Protein AF-A0A958J9B8-F1 (afdb_monomer_lite)

Radius of gyration: 28.65 Å; chains: 1; bounding box: 37×50×97 Å

Secondary structure (DSSP, 8-state):
--TTSHHHHHHT-TTS-EEE--SSSHHHHHHHHHHHHTT--EEE-TTHHHHHIIIIISPPPPPTT--HHHHHHHHHHHHHHHHHTTS---------------PPP-PPP-PPPPPPP--

Sequence (119 aa):
TRLFEPESLDQLSDLYTIVLYSNGGTHAAQAWVLLQQMGIKSYVMLGGLNYWVDAILNPQPPGDLAADSEILQYQFRKGASGFFNGGGVSVEQENQPAQSDAPRPKLPPRRKKKGEEGC

pLDDT: mean 78.21, std 19.28, range [37.06, 96.25]

Structure (mmCIF, N/CA/C/O backbone):
data_AF-A0A958J9B8-F1
#
_entry.id   AF-A0A958J9B8-F1
#
loop_
_atom_site.group_PDB
_atom_site.id
_atom_site.type_symbol
_atom_site.label_atom_id
_atom_site.label_alt_id
_atom_site.label_comp_id
_atom_site.label_asym_id
_atom_site.label_entity_id
_atom_site.label_seq_id
_atom_site.pdbx_PDB_ins_code
_atom_site.Cartn_x
_atom_site.Cartn_y
_atom_site.Cartn_z
_atom_site.occupancy
_atom_site.B_iso_or_equiv
_atom_site.auth_seq_id
_atom_site.auth_comp_id
_atom_site.auth_asym_id
_atom_site.auth_atom_id
_atom_site.pdbx_PDB_model_num
ATOM 1 N N . THR A 1 1 ? 4.169 4.140 22.337 1.00 56.09 1 THR A N 1
ATOM 2 C CA . THR A 1 1 ? 2.770 4.464 21.999 1.00 56.09 1 THR A CA 1
ATOM 3 C C . THR A 1 1 ? 1.996 3.172 21.898 1.00 56.09 1 THR A C 1
ATOM 5 O O . THR A 1 1 ? 2.466 2.265 21.216 1.00 56.09 1 THR A O 1
ATOM 8 N N . ARG A 1 2 ? 0.901 3.018 22.646 1.00 74.31 2 ARG A N 1
ATOM 9 C CA . ARG A 1 2 ? 0.111 1.782 22.676 1.00 74.31 2 ARG A CA 1
ATOM 10 C C . ARG A 1 2 ? -1.065 1.948 21.713 1.00 74.31 2 ARG A C 1
ATOM 12 O O . ARG A 1 2 ? -1.894 2.817 21.921 1.00 74.31 2 ARG A O 1
ATOM 19 N N . LEU A 1 3 ? -1.122 1.121 20.668 1.00 66.75 3 LEU A N 1
ATOM 20 C CA . LEU A 1 3 ? -2.021 1.301 19.512 1.00 66.75 3 LEU A CA 1
ATOM 21 C C . LEU A 1 3 ? -3.522 1.404 19.867 1.00 66.75 3 LEU A C 1
ATOM 23 O O . LEU A 1 3 ? -4.292 1.972 19.106 1.00 66.75 3 LEU A O 1
ATOM 27 N N . PHE A 1 4 ? -3.932 0.844 21.007 1.00 75.38 4 PHE A N 1
ATOM 28 C CA . PHE A 1 4 ? -5.338 0.716 21.409 1.00 75.38 4 PHE A CA 1
ATOM 29 C C . PHE A 1 4 ? -5.751 1.680 22.524 1.00 75.38 4 PHE A C 1
ATOM 31 O O . PHE A 1 4 ? -6.784 1.479 23.159 1.00 75.38 4 PHE A O 1
ATOM 38 N N . GLU A 1 5 ? -4.936 2.692 22.815 1.00 84.94 5 GLU A N 1
ATOM 39 C CA . GLU A 1 5 ? -5.368 3.767 23.704 1.00 84.94 5 GLU A CA 1
ATOM 40 C C . GLU A 1 5 ? -6.349 4.697 22.973 1.00 84.94 5 GLU A C 1
ATOM 42 O O . GLU A 1 5 ? -6.169 4.928 21.776 1.00 84.94 5 GLU A O 1
ATOM 47 N N . PRO A 1 6 ? -7.371 5.245 23.662 1.00 80.94 6 PRO A N 1
ATOM 48 C CA . PRO A 1 6 ? -8.400 6.078 23.033 1.00 80.94 6 PRO A CA 1
ATOM 49 C C . PRO A 1 6 ? -7.827 7.231 22.200 1.00 80.94 6 PRO A C 1
ATOM 51 O O . PRO A 1 6 ? -8.261 7.451 21.079 1.00 80.94 6 PRO A O 1
ATOM 54 N N . GLU A 1 7 ? -6.771 7.881 22.693 1.00 83.06 7 GLU A N 1
ATOM 55 C CA . GLU A 1 7 ? -6.072 8.955 21.976 1.00 83.06 7 GLU A CA 1
ATOM 56 C C . GLU A 1 7 ? -5.468 8.487 20.639 1.00 83.06 7 GLU A C 1
ATOM 58 O O . GLU A 1 7 ? -5.472 9.220 19.654 1.00 83.06 7 GLU A O 1
ATOM 63 N N . SER A 1 8 ? -4.960 7.251 20.580 1.00 81.44 8 SER A N 1
ATOM 64 C CA . SER A 1 8 ? -4.417 6.672 19.342 1.00 81.44 8 SER A CA 1
ATOM 65 C C . SER A 1 8 ? -5.528 6.256 18.376 1.00 81.44 8 SER A C 1
ATOM 67 O O . SER A 1 8 ? -5.353 6.349 17.164 1.00 81.44 8 SER A O 1
ATOM 69 N N . LEU A 1 9 ? -6.675 5.815 18.898 1.00 80.94 9 LEU A N 1
ATOM 70 C CA . LEU A 1 9 ? -7.838 5.463 18.083 1.00 80.94 9 LEU A CA 1
ATOM 71 C C . LEU A 1 9 ? -8.504 6.700 17.471 1.00 80.94 9 LEU A C 1
ATOM 73 O O . LEU A 1 9 ? -8.947 6.630 16.330 1.00 80.94 9 LEU A O 1
ATOM 77 N N . ASP A 1 10 ? -8.487 7.844 18.157 1.00 83.06 10 ASP A N 1
ATOM 78 C CA . ASP A 1 10 ? -8.973 9.114 17.599 1.00 83.06 10 ASP A CA 1
ATOM 79 C C . ASP A 1 10 ? -8.168 9.547 16.360 1.00 83.06 10 ASP A C 1
ATOM 81 O O . ASP A 1 10 ? -8.710 10.146 15.428 1.00 83.06 10 ASP A O 1
ATOM 85 N N . GLN A 1 11 ? -6.879 9.191 16.294 1.00 80.38 11 GLN A N 1
ATOM 86 C CA . GLN A 1 11 ? -6.053 9.417 15.100 1.00 80.38 11 GLN A CA 1
ATOM 87 C C . GLN A 1 11 ? -6.474 8.526 13.920 1.00 80.38 11 GLN A C 1
ATOM 89 O O . GLN A 1 11 ? -6.272 8.897 12.763 1.00 80.38 11 GLN A O 1
ATOM 94 N N . LEU A 1 12 ? -7.101 7.378 14.193 1.00 78.94 12 LEU A N 1
ATOM 95 C CA . LEU A 1 12 ? -7.637 6.433 13.208 1.00 78.94 12 LEU A CA 1
ATOM 96 C C . LEU A 1 12 ? -9.080 6.785 12.802 1.00 78.94 12 LEU A C 1
ATOM 98 O O . LEU A 1 12 ? -9.918 5.905 12.623 1.00 78.94 12 LEU A O 1
ATOM 102 N N . SER A 1 13 ? -9.373 8.080 12.666 1.00 74.81 13 SER A N 1
ATOM 103 C CA . SER A 1 13 ? -10.688 8.579 12.254 1.00 74.81 13 SER A CA 1
ATOM 104 C C . SER A 1 13 ? -11.138 8.041 10.885 1.00 74.81 13 SER A C 1
ATOM 106 O O . SER A 1 13 ? -10.317 7.795 9.998 1.00 74.81 13 SER A O 1
ATOM 108 N N . ASP A 1 14 ? -12.456 7.990 10.667 1.00 76.69 14 ASP A N 1
ATOM 109 C CA . ASP A 1 14 ? -13.093 7.569 9.403 1.00 76.69 14 ASP A CA 1
ATOM 110 C C . ASP A 1 14 ? -12.755 8.456 8.185 1.00 76.69 14 ASP A C 1
ATOM 112 O O . ASP A 1 14 ? -13.150 8.156 7.057 1.00 76.69 14 ASP A O 1
ATOM 116 N N . LEU A 1 15 ? -12.030 9.560 8.389 1.00 83.88 15 LEU A N 1
ATOM 117 C CA . LEU A 1 15 ? -11.603 10.467 7.322 1.00 83.88 15 LEU A CA 1
ATOM 118 C C . LEU A 1 15 ? -10.457 9.895 6.478 1.00 83.88 15 LEU A C 1
ATOM 120 O O . LEU A 1 15 ? -10.226 10.367 5.364 1.00 83.88 15 LEU A O 1
ATOM 124 N N . TYR A 1 16 ? -9.737 8.893 6.989 1.00 87.06 16 TYR A N 1
ATOM 125 C CA . TYR A 1 16 ? -8.563 8.333 6.331 1.00 87.06 16 TYR A CA 1
ATOM 126 C C . TYR A 1 16 ? -8.771 6.886 5.901 1.00 87.06 16 TYR A C 1
ATOM 128 O O . TYR A 1 16 ? -9.461 6.096 6.539 1.00 87.06 16 TYR A O 1
ATOM 136 N N . THR A 1 17 ? -8.096 6.508 4.815 1.00 92.44 17 THR A N 1
ATOM 137 C CA . THR A 1 17 ? -7.944 5.095 4.467 1.00 92.44 17 THR A CA 1
ATOM 138 C C . THR A 1 17 ? -6.829 4.497 5.311 1.00 92.44 17 THR A C 1
ATOM 140 O O . THR A 1 17 ? -5.661 4.851 5.150 1.00 92.44 17 THR A O 1
ATOM 143 N N . ILE A 1 18 ? -7.187 3.576 6.200 1.00 92.62 18 ILE A N 1
ATOM 144 C CA . ILE A 1 18 ? -6.236 2.921 7.096 1.00 92.62 18 ILE A CA 1
ATOM 145 C C . ILE A 1 18 ? -5.636 1.707 6.386 1.00 92.62 18 ILE A C 1
ATOM 147 O O . ILE A 1 18 ? -6.348 0.763 6.037 1.00 92.62 18 ILE A O 1
ATOM 151 N N . VAL A 1 19 ? -4.315 1.717 6.200 1.00 94.50 19 VAL A N 1
ATOM 152 C CA . VAL A 1 19 ? -3.555 0.599 5.627 1.00 94.50 19 VAL A CA 1
ATOM 153 C C . VAL A 1 19 ? -2.525 0.117 6.642 1.00 94.50 19 VAL A C 1
ATOM 155 O O . VAL A 1 19 ? -1.625 0.854 7.039 1.00 94.50 19 VAL A O 1
ATOM 158 N N . LEU A 1 20 ? -2.655 -1.139 7.051 1.00 94.69 20 LEU A N 1
ATOM 159 C CA . LEU A 1 20 ? -1.781 -1.805 8.003 1.00 94.69 20 LEU A CA 1
ATOM 160 C C . LEU A 1 20 ? -0.669 -2.540 7.261 1.00 94.69 20 LEU A C 1
ATOM 162 O O . LEU A 1 20 ? -0.919 -3.294 6.317 1.00 94.69 20 LEU A O 1
ATOM 166 N N . TYR A 1 21 ? 0.559 -2.371 7.734 1.00 95.94 21 TYR A N 1
ATOM 167 C CA . TYR A 1 21 ? 1.719 -3.086 7.223 1.00 95.94 21 TYR A CA 1
ATOM 168 C C . TYR A 1 21 ? 2.665 -3.462 8.366 1.00 95.94 21 TYR A C 1
ATOM 170 O O . TYR A 1 21 ? 2.648 -2.882 9.449 1.00 95.94 21 TYR A O 1
ATOM 178 N N . SER A 1 22 ? 3.489 -4.473 8.118 1.00 95.94 22 SER A N 1
ATOM 179 C CA . SER A 1 22 ? 4.635 -4.834 8.953 1.00 95.94 22 SER A CA 1
ATOM 180 C C . SER A 1 22 ? 5.752 -5.337 8.033 1.00 95.94 22 SER A C 1
ATOM 182 O O . SER A 1 22 ? 5.583 -5.291 6.813 1.00 95.94 22 SER A O 1
ATOM 184 N N . ASN A 1 23 ? 6.876 -5.835 8.561 1.00 95.38 23 ASN A N 1
ATOM 185 C CA . ASN A 1 23 ? 7.903 -6.444 7.698 1.00 95.38 23 ASN A CA 1
ATOM 186 C C . ASN A 1 23 ? 7.314 -7.559 6.814 1.00 95.38 23 ASN A C 1
ATOM 188 O O . ASN A 1 23 ? 7.585 -7.607 5.620 1.00 95.38 23 ASN A O 1
ATOM 192 N N . GLY A 1 24 ? 6.453 -8.403 7.390 1.00 93.56 24 GLY A N 1
ATOM 193 C CA . GLY A 1 24 ? 5.639 -9.377 6.659 1.00 93.56 24 GLY A CA 1
ATOM 194 C C . GLY A 1 24 ? 4.139 -9.073 6.747 1.00 93.56 24 GLY A C 1
ATOM 195 O O . GLY A 1 24 ? 3.729 -7.964 7.092 1.00 93.56 24 GLY A O 1
ATOM 196 N N . GLY A 1 25 ? 3.304 -10.083 6.496 1.00 93.06 25 GLY A N 1
ATOM 197 C CA . GLY A 1 25 ? 1.842 -9.964 6.616 1.00 93.06 25 GLY A CA 1
ATOM 198 C C . GLY A 1 25 ? 1.270 -10.276 8.007 1.00 93.06 25 GLY A C 1
ATOM 199 O O . GLY A 1 25 ? 0.185 -9.808 8.339 1.00 93.06 25 GLY A O 1
ATOM 200 N N . THR A 1 26 ? 1.977 -11.046 8.841 1.00 94.75 26 THR A N 1
ATOM 201 C CA . THR A 1 26 ? 1.388 -11.675 10.041 1.00 94.75 26 THR A CA 1
ATOM 202 C C . THR A 1 26 ? 0.930 -10.676 11.104 1.00 94.75 26 THR A C 1
ATOM 204 O O . THR A 1 26 ? -0.214 -10.737 11.546 1.00 94.75 26 THR A O 1
ATOM 207 N N . HIS A 1 27 ? 1.789 -9.734 11.501 1.00 94.44 27 HIS A N 1
ATOM 208 C CA . HIS A 1 27 ? 1.447 -8.765 12.550 1.00 94.44 27 HIS A CA 1
ATOM 209 C C . HIS A 1 27 ? 0.370 -7.780 12.084 1.00 94.44 27 HIS A C 1
ATOM 211 O O . HIS A 1 27 ? -0.537 -7.447 12.842 1.00 94.44 27 HIS A O 1
ATOM 217 N N . ALA A 1 28 ? 0.428 -7.357 10.817 1.00 95.00 28 ALA A N 1
ATOM 218 C CA . ALA A 1 28 ? -0.594 -6.497 10.229 1.00 95.00 28 ALA A CA 1
ATOM 219 C C . ALA A 1 28 ? -1.964 -7.196 10.181 1.00 95.00 28 ALA A C 1
ATOM 221 O O . ALA A 1 28 ? -2.972 -6.581 10.512 1.00 95.00 28 ALA A O 1
ATOM 222 N N . ALA A 1 29 ? -1.999 -8.494 9.860 1.00 94.81 29 ALA A N 1
ATOM 223 C CA . ALA A 1 29 ? -3.224 -9.289 9.900 1.00 94.81 29 ALA A CA 1
ATOM 224 C C . ALA A 1 29 ? -3.778 -9.452 11.328 1.00 94.81 29 ALA A C 1
ATOM 226 O O . ALA A 1 29 ? -4.987 -9.370 11.529 1.00 94.81 29 ALA A O 1
ATOM 227 N N . GLN A 1 30 ? -2.918 -9.635 12.334 1.00 94.25 30 GLN A N 1
ATOM 228 C CA . GLN A 1 30 ? -3.348 -9.673 13.739 1.00 94.25 30 GLN A CA 1
ATOM 229 C C . GLN A 1 30 ? -3.968 -8.339 14.176 1.00 94.25 30 GLN A C 1
ATOM 231 O O . GLN A 1 30 ? -5.047 -8.327 14.765 1.00 94.25 30 GLN A O 1
ATOM 236 N N . ALA A 1 31 ? -3.319 -7.217 13.852 1.00 92.69 31 ALA A N 1
ATOM 237 C CA . ALA A 1 31 ? -3.848 -5.885 14.138 1.00 92.69 31 ALA A CA 1
ATOM 238 C C . ALA A 1 31 ? -5.176 -5.628 13.407 1.00 92.69 31 ALA A C 1
ATOM 240 O O . ALA A 1 31 ? -6.101 -5.074 13.995 1.00 92.69 31 ALA A O 1
ATOM 241 N N . TRP A 1 32 ? -5.296 -6.091 12.161 1.00 94.50 32 TRP A N 1
ATOM 242 C CA . TRP A 1 32 ? -6.523 -5.995 11.374 1.00 94.50 32 TRP A CA 1
ATOM 243 C C . TRP A 1 32 ? -7.703 -6.675 12.061 1.00 94.50 32 TRP A C 1
ATOM 245 O O . TRP A 1 32 ? -8.751 -6.060 12.212 1.00 94.50 32 TRP A O 1
ATOM 255 N N . VAL A 1 33 ? -7.527 -7.907 12.553 1.00 95.00 33 VAL A N 1
ATOM 256 C CA . VAL A 1 33 ? -8.589 -8.619 13.285 1.00 95.00 33 VAL A CA 1
ATOM 257 C C . VAL A 1 33 ? -9.067 -7.809 14.493 1.00 95.00 33 VAL A C 1
ATOM 259 O O . VAL A 1 33 ? -10.272 -7.713 14.721 1.00 95.00 33 VAL A O 1
ATOM 262 N N . LEU A 1 34 ? -8.146 -7.189 15.236 1.00 92.62 34 LEU A N 1
ATOM 263 C CA . LEU A 1 34 ? -8.485 -6.352 16.390 1.00 92.62 34 LEU A CA 1
ATOM 264 C C . LEU A 1 34 ? -9.251 -5.086 15.976 1.00 92.62 34 LEU A C 1
ATOM 266 O O . LEU A 1 34 ? -10.255 -4.755 16.600 1.00 92.62 34 LEU A O 1
ATOM 270 N N . LEU A 1 35 ? -8.837 -4.411 14.900 1.00 91.19 35 LEU A N 1
ATOM 271 C CA . LEU A 1 35 ? -9.542 -3.227 14.392 1.00 91.19 35 LEU A CA 1
ATOM 272 C C . LEU A 1 35 ? -10.930 -3.570 13.837 1.00 91.19 35 LEU A C 1
ATOM 274 O O . LEU A 1 35 ? -11.886 -2.838 14.092 1.00 91.19 35 LEU A O 1
ATOM 278 N N . GLN A 1 36 ? -11.082 -4.721 13.173 1.00 92.19 36 GLN A N 1
ATOM 279 C CA . GLN A 1 36 ? -12.391 -5.179 12.709 1.00 92.19 36 GLN A CA 1
ATOM 280 C C . GLN A 1 36 ? -13.346 -5.482 13.869 1.00 92.19 36 GLN A C 1
ATOM 282 O O . GLN A 1 36 ? -14.532 -5.174 13.761 1.00 92.19 36 GLN A O 1
ATOM 287 N N . GLN A 1 37 ? -12.854 -6.024 14.989 1.00 92.88 37 GLN A N 1
ATOM 288 C CA . GLN A 1 37 ? -13.666 -6.217 16.201 1.00 92.88 37 GLN A CA 1
ATOM 289 C C . GLN A 1 37 ? -14.160 -4.892 16.799 1.00 92.88 37 GLN A C 1
ATOM 291 O O . GLN A 1 37 ? -15.221 -4.860 17.415 1.00 92.88 37 GLN A O 1
ATOM 296 N N . MET A 1 38 ? -13.420 -3.801 16.592 1.00 89.44 38 MET A N 1
ATOM 297 C CA . MET A 1 38 ? -13.787 -2.449 17.026 1.00 89.44 38 MET A CA 1
ATOM 298 C C . MET A 1 38 ? -14.650 -1.700 15.997 1.00 89.44 38 MET A C 1
ATOM 300 O O . MET A 1 38 ? -15.036 -0.561 16.238 1.00 89.44 38 MET A O 1
ATOM 304 N N . GLY A 1 39 ? -14.961 -2.316 14.851 1.00 90.44 39 GLY A N 1
ATOM 305 C CA . GLY A 1 39 ? -15.746 -1.697 13.780 1.00 90.44 39 GLY A CA 1
ATOM 306 C C . GLY A 1 39 ? -14.972 -0.700 12.910 1.00 90.44 39 GLY A C 1
ATOM 307 O O . GLY A 1 39 ? -15.579 -0.042 12.067 1.00 90.44 39 GLY A O 1
ATOM 308 N N . ILE A 1 40 ? -13.649 -0.607 13.068 1.00 89.81 40 ILE A N 1
ATOM 309 C CA . ILE A 1 40 ? -12.795 0.310 12.307 1.00 89.81 40 ILE A CA 1
ATOM 310 C C . ILE A 1 40 ? -12.448 -0.336 10.966 1.00 89.81 40 ILE A C 1
ATOM 312 O O . ILE A 1 40 ? -11.919 -1.445 10.918 1.00 89.81 40 ILE A O 1
ATOM 316 N N . LYS A 1 41 ? -12.732 0.352 9.856 1.00 92.50 41 LYS A N 1
ATOM 317 C CA . LYS A 1 41 ? -12.434 -0.158 8.510 1.00 92.50 41 LYS A CA 1
ATOM 318 C C . LYS A 1 41 ? -10.952 0.001 8.195 1.00 92.50 41 LYS A C 1
ATOM 320 O O . LYS A 1 41 ? -10.442 1.114 8.127 1.00 92.50 41 LYS A O 1
ATOM 325 N N . SER A 1 42 ? -10.278 -1.114 7.937 1.00 93.62 42 SER A N 1
ATOM 326 C CA . SER A 1 42 ? -8.854 -1.115 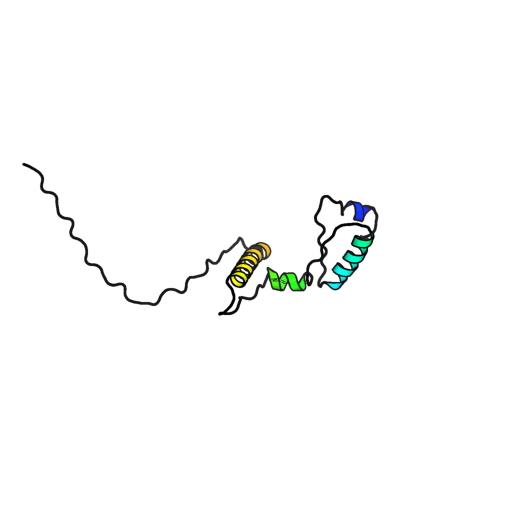7.606 1.00 93.62 42 SER A CA 1
ATOM 327 C C . SER A 1 42 ? -8.495 -2.164 6.551 1.00 93.62 42 SER A C 1
ATOM 329 O O . SER A 1 42 ? -9.207 -3.154 6.360 1.00 93.62 42 SER A O 1
ATOM 331 N N . TYR A 1 43 ? -7.379 -1.933 5.861 1.00 95.38 43 TYR A N 1
ATOM 332 C CA . TYR A 1 43 ? -6.806 -2.822 4.848 1.00 95.38 43 TYR A CA 1
ATOM 333 C C . TYR A 1 43 ? -5.438 -3.332 5.296 1.00 95.38 43 TYR A C 1
ATOM 335 O O . TYR A 1 43 ? -4.737 -2.657 6.043 1.00 95.38 43 TYR A O 1
ATOM 343 N N . VAL A 1 44 ? -5.025 -4.501 4.805 1.00 96.25 44 VAL A N 1
ATOM 344 C CA . VAL A 1 44 ? -3.697 -5.072 5.076 1.00 96.25 44 VAL A CA 1
ATOM 345 C C . VAL A 1 44 ? -2.878 -5.101 3.794 1.00 96.25 44 VAL A C 1
ATOM 347 O O . VAL A 1 44 ? -3.348 -5.581 2.763 1.00 96.25 44 VAL A O 1
ATOM 350 N N . MET A 1 45 ? -1.636 -4.623 3.862 1.00 95.31 45 MET A N 1
ATOM 351 C CA . MET A 1 45 ? -0.683 -4.738 2.763 1.00 95.31 45 MET A CA 1
ATOM 352 C C . MET A 1 45 ? -0.242 -6.197 2.602 1.00 95.31 45 MET A C 1
ATOM 354 O O . MET A 1 45 ? 0.369 -6.783 3.501 1.00 95.31 45 MET A O 1
ATOM 358 N N . LEU A 1 46 ? -0.544 -6.780 1.441 1.00 92.75 46 LEU A N 1
ATOM 359 C CA . LEU A 1 46 ? -0.194 -8.161 1.123 1.00 92.75 46 LEU A CA 1
ATOM 360 C C . LEU A 1 46 ? 1.321 -8.376 1.236 1.00 92.75 46 LEU A C 1
ATOM 362 O O . LEU A 1 46 ? 2.101 -7.631 0.653 1.00 92.75 46 LEU A O 1
ATOM 366 N N . GLY A 1 47 ? 1.726 -9.398 1.994 1.00 92.38 47 GLY A N 1
ATOM 367 C CA . GLY A 1 47 ? 3.134 -9.775 2.162 1.00 92.38 47 GLY A CA 1
ATOM 368 C C . GLY A 1 47 ? 3.996 -8.780 2.956 1.00 92.38 47 GLY A C 1
ATOM 369 O O . GLY A 1 47 ? 5.150 -9.091 3.240 1.00 92.38 47 GLY A O 1
ATOM 370 N N . GLY A 1 48 ? 3.439 -7.640 3.377 1.00 95.62 48 GLY A N 1
ATOM 371 C CA . GLY A 1 48 ? 4.153 -6.594 4.109 1.00 95.62 48 GLY A CA 1
ATOM 372 C C . GLY A 1 48 ? 5.210 -5.867 3.280 1.00 95.62 48 GLY A C 1
ATOM 373 O O . GLY A 1 48 ? 5.236 -5.945 2.051 1.00 95.62 48 GLY A O 1
ATOM 374 N N . LEU A 1 49 ? 6.103 -5.162 3.976 1.00 94.75 49 LEU A N 1
ATOM 375 C CA . LEU A 1 49 ? 7.172 -4.387 3.347 1.00 94.75 49 LEU A CA 1
ATOM 376 C C . LEU A 1 49 ? 8.129 -5.257 2.534 1.00 94.75 49 LEU A C 1
ATOM 378 O O . LEU A 1 49 ? 8.564 -4.817 1.478 1.00 94.75 49 LEU A O 1
ATOM 382 N N . ASN A 1 50 ? 8.413 -6.486 2.973 1.00 94.25 50 ASN A N 1
ATOM 383 C CA . ASN A 1 50 ? 9.296 -7.391 2.235 1.00 94.25 50 ASN A CA 1
ATOM 384 C C . ASN A 1 50 ? 8.764 -7.639 0.817 1.00 94.25 50 ASN A C 1
ATOM 386 O O . ASN A 1 50 ? 9.477 -7.443 -0.160 1.00 94.25 50 ASN A O 1
ATOM 390 N N . TYR A 1 51 ? 7.479 -7.987 0.704 1.00 94.19 51 TYR A N 1
ATOM 391 C CA . TYR A 1 51 ? 6.854 -8.186 -0.601 1.00 94.19 51 TYR A CA 1
ATOM 392 C C . TYR A 1 51 ? 6.718 -6.879 -1.385 1.00 94.19 51 TYR A C 1
ATOM 394 O O . TYR A 1 51 ? 6.892 -6.872 -2.599 1.00 94.19 51 TYR A O 1
ATOM 402 N N . TRP A 1 52 ? 6.418 -5.765 -0.714 1.00 93.50 52 TRP A N 1
ATOM 403 C CA . TRP A 1 52 ? 6.301 -4.465 -1.372 1.00 93.50 52 TRP A CA 1
ATOM 404 C C . TRP A 1 52 ? 7.619 -4.017 -2.013 1.00 93.50 52 TRP A C 1
ATOM 406 O O . TRP A 1 52 ? 7.605 -3.535 -3.142 1.00 93.50 52 TRP A O 1
ATOM 416 N N . VAL A 1 53 ? 8.754 -4.218 -1.340 1.00 92.38 53 VAL A N 1
ATOM 417 C CA . VAL A 1 53 ? 10.080 -3.916 -1.895 1.00 92.38 53 VAL A CA 1
ATOM 418 C C . VAL A 1 53 ? 10.319 -4.729 -3.168 1.00 92.38 53 VAL A C 1
ATOM 420 O O . VAL A 1 53 ? 10.672 -4.160 -4.198 1.00 92.38 53 VAL A O 1
ATOM 423 N N . ASP A 1 54 ? 10.054 -6.032 -3.143 1.00 91.56 54 ASP A N 1
ATOM 424 C CA . ASP A 1 54 ? 10.258 -6.888 -4.316 1.00 91.56 54 ASP A CA 1
ATOM 425 C C . ASP A 1 54 ? 9.277 -6.561 -5.453 1.00 91.56 54 ASP A C 1
ATOM 427 O O . ASP A 1 54 ? 9.646 -6.535 -6.624 1.00 91.56 54 ASP A O 1
ATOM 431 N N . ALA A 1 55 ? 8.019 -6.270 -5.125 1.00 90.38 55 ALA A N 1
ATOM 432 C CA . ALA A 1 55 ? 6.981 -6.015 -6.115 1.00 90.38 55 ALA A CA 1
ATOM 433 C C . ALA A 1 55 ? 7.049 -4.606 -6.721 1.00 90.38 55 ALA A C 1
ATOM 435 O O . ALA A 1 55 ? 6.693 -4.442 -7.889 1.00 90.38 55 ALA A O 1
ATOM 436 N N . ILE A 1 56 ? 7.450 -3.596 -5.943 1.00 91.38 56 ILE A N 1
ATOM 437 C CA . ILE A 1 56 ? 7.413 -2.183 -6.342 1.00 91.38 56 ILE A CA 1
ATOM 438 C C . ILE A 1 56 ? 8.803 -1.617 -6.581 1.00 91.38 56 ILE A C 1
ATOM 440 O O . ILE A 1 56 ? 8.976 -0.946 -7.587 1.00 91.38 56 ILE A O 1
ATOM 444 N N . LEU A 1 57 ? 9.789 -1.859 -5.714 1.00 90.81 57 LEU A N 1
ATOM 445 C CA . LEU A 1 57 ? 11.135 -1.303 -5.911 1.00 90.81 57 LEU A CA 1
ATOM 446 C C . LEU A 1 57 ? 11.963 -2.135 -6.894 1.00 90.81 57 LEU A C 1
ATOM 448 O O . LEU A 1 57 ? 12.670 -1.564 -7.721 1.00 90.81 57 LEU A O 1
ATOM 452 N N . ASN A 1 58 ? 11.823 -3.463 -6.853 1.00 90.75 58 ASN A N 1
ATOM 453 C CA . ASN A 1 58 ? 12.604 -4.393 -7.675 1.00 90.75 58 ASN A CA 1
ATOM 454 C C . ASN A 1 58 ? 11.732 -5.289 -8.581 1.00 90.75 58 ASN A C 1
ATOM 4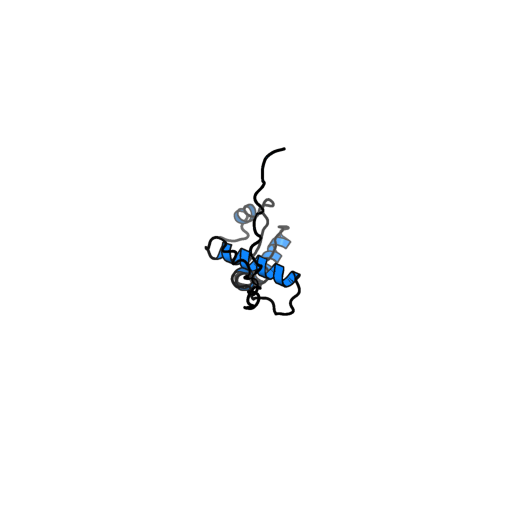56 O O . ASN A 1 58 ? 11.912 -6.516 -8.576 1.00 90.75 58 ASN A O 1
ATOM 460 N N . PRO A 1 59 ? 10.796 -4.723 -9.376 1.00 91.88 59 PRO A N 1
ATOM 461 C CA . PRO A 1 59 ? 9.890 -5.529 -10.182 1.00 91.88 59 PRO A CA 1
ATOM 462 C C . PRO A 1 59 ? 10.675 -6.375 -11.191 1.00 91.88 59 PRO A C 1
ATOM 464 O O . PRO A 1 59 ? 11.530 -5.866 -11.919 1.00 91.88 59 PRO A O 1
ATOM 467 N N . GLN A 1 60 ? 10.366 -7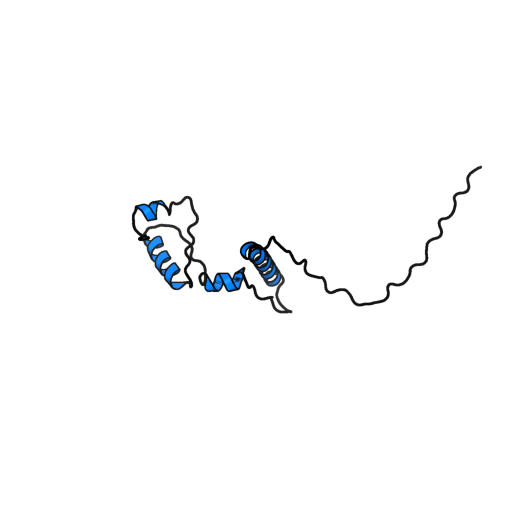.670 -11.251 1.00 90.12 60 GLN A N 1
ATOM 468 C CA . GLN A 1 60 ? 10.984 -8.588 -12.207 1.00 90.12 60 GLN A CA 1
ATOM 469 C C . GLN A 1 60 ? 10.341 -8.442 -13.591 1.00 90.12 60 GLN A C 1
ATOM 471 O O . GLN A 1 60 ? 9.115 -8.308 -13.668 1.00 90.12 60 GLN A O 1
ATOM 476 N N . PRO A 1 61 ? 11.137 -8.454 -14.676 1.00 89.69 61 PRO A N 1
ATOM 477 C CA . PRO A 1 61 ? 10.596 -8.392 -16.023 1.00 89.69 61 PRO A CA 1
ATOM 478 C C . PRO A 1 61 ? 9.742 -9.635 -16.317 1.00 89.69 61 PRO A C 1
ATOM 480 O O . PRO A 1 61 ? 10.091 -10.739 -15.884 1.00 89.69 61 PRO A O 1
ATOM 483 N N . PRO A 1 62 ? 8.624 -9.470 -17.038 1.00 90.88 62 PRO A N 1
ATOM 484 C CA . PRO A 1 62 ? 7.827 -10.594 -17.498 1.00 90.88 62 PRO A CA 1
ATOM 485 C C . PRO A 1 62 ? 8.610 -11.416 -18.537 1.00 90.88 62 PRO A C 1
ATOM 487 O O . PRO A 1 62 ? 9.550 -10.920 -19.156 1.00 90.88 62 PRO A O 1
ATOM 490 N N . GLY A 1 63 ? 8.239 -12.686 -18.712 1.00 91.44 63 GLY A N 1
ATOM 491 C CA . GLY A 1 63 ? 8.870 -13.555 -19.712 1.00 91.44 63 GLY A CA 1
ATOM 492 C C . GLY A 1 63 ? 8.470 -13.210 -21.153 1.00 91.44 63 GLY A C 1
ATOM 493 O O . GLY A 1 63 ? 7.496 -12.498 -21.381 1.00 91.44 63 GLY A O 1
ATOM 494 N N . ASP A 1 64 ? 9.176 -13.784 -22.130 1.00 86.69 64 ASP A N 1
ATOM 495 C CA . ASP A 1 64 ? 9.004 -13.480 -23.566 1.00 86.69 64 ASP A CA 1
ATOM 496 C C . ASP A 1 64 ? 7.594 -13.756 -24.120 1.00 86.69 64 ASP A C 1
ATOM 498 O O . ASP A 1 64 ? 7.197 -13.189 -25.134 1.00 86.69 64 ASP A O 1
ATOM 502 N N . LEU A 1 65 ? 6.835 -14.640 -23.468 1.00 91.38 65 LEU A N 1
ATOM 503 C CA . LEU A 1 65 ? 5.469 -15.020 -23.853 1.00 91.38 65 LEU A CA 1
ATOM 504 C C . LEU A 1 65 ? 4.407 -14.448 -22.903 1.00 91.38 65 LEU A C 1
ATOM 506 O O . LEU A 1 65 ? 3.305 -14.992 -22.809 1.00 91.38 65 LEU A O 1
ATOM 510 N N . ALA A 1 66 ? 4.741 -13.400 -22.152 1.00 90.06 66 ALA A N 1
ATOM 511 C CA . ALA A 1 66 ? 3.810 -12.786 -21.221 1.00 90.06 66 ALA A CA 1
ATOM 512 C C . ALA A 1 66 ? 2.670 -12.061 -21.941 1.00 90.06 66 ALA A C 1
ATOM 514 O O . ALA A 1 66 ? 2.838 -11.492 -23.019 1.00 90.06 66 ALA A O 1
ATOM 515 N N . ALA A 1 67 ? 1.497 -12.061 -21.312 1.00 94.31 67 ALA A N 1
ATOM 516 C CA . ALA A 1 67 ? 0.354 -11.315 -21.811 1.00 94.31 67 ALA A CA 1
ATOM 517 C C . ALA A 1 67 ? 0.589 -9.798 -21.705 1.00 94.31 67 ALA A C 1
ATOM 519 O O . ALA A 1 67 ? 1.225 -9.321 -20.762 1.00 94.31 67 ALA A O 1
ATOM 520 N N . ASP A 1 68 ? -0.034 -9.024 -22.596 1.00 91.62 68 ASP A N 1
ATOM 521 C CA . ASP A 1 68 ? 0.041 -7.554 -22.598 1.00 91.62 68 ASP A CA 1
ATOM 522 C C . ASP A 1 68 ? -0.308 -6.935 -21.233 1.00 91.62 68 ASP A C 1
ATOM 524 O O . ASP A 1 68 ? 0.286 -5.943 -20.807 1.00 91.62 68 ASP A O 1
ATOM 528 N N . SER A 1 69 ? -1.246 -7.543 -20.500 1.00 92.50 69 SER A N 1
ATOM 529 C CA . SER A 1 69 ? -1.621 -7.104 -19.154 1.00 92.50 69 SER A CA 1
ATOM 530 C C . SER A 1 69 ? -0.481 -7.226 -18.141 1.00 92.50 69 SER A C 1
ATOM 532 O O . SER A 1 69 ? -0.362 -6.381 -17.256 1.00 92.50 69 SER A O 1
ATOM 534 N N . GLU A 1 70 ? 0.352 -8.261 -18.247 1.00 91.75 70 GLU A N 1
ATOM 535 C CA . GLU A 1 70 ? 1.502 -8.463 -17.360 1.00 91.75 70 GLU A CA 1
ATOM 536 C C . GLU A 1 70 ? 2.619 -7.471 -17.684 1.00 91.75 70 GLU A C 1
ATOM 538 O O . GLU A 1 70 ? 3.204 -6.878 -16.776 1.00 91.75 70 GLU A O 1
ATOM 543 N N . ILE A 1 71 ? 2.846 -7.217 -18.976 1.00 93.38 71 ILE A N 1
ATOM 544 C CA . ILE A 1 71 ? 3.789 -6.200 -19.450 1.00 93.38 71 ILE A CA 1
ATOM 545 C C . ILE A 1 71 ? 3.385 -4.821 -18.919 1.00 93.38 71 ILE A C 1
ATOM 547 O O . ILE A 1 71 ? 4.210 -4.110 -18.343 1.00 93.38 71 ILE A O 1
ATOM 551 N N . LEU A 1 72 ? 2.101 -4.463 -19.019 1.00 93.56 72 LEU A N 1
ATOM 552 C CA . LEU A 1 72 ? 1.596 -3.186 -18.516 1.00 93.56 72 LEU A CA 1
ATOM 553 C C . LEU A 1 72 ? 1.750 -3.056 -16.992 1.00 93.56 72 LEU A C 1
ATOM 555 O O . LEU A 1 72 ? 2.150 -2.001 -16.495 1.00 93.56 72 LEU A O 1
ATOM 559 N N . GLN A 1 73 ? 1.476 -4.126 -16.241 1.00 91.88 73 GLN A N 1
ATOM 560 C CA . GLN A 1 73 ? 1.687 -4.143 -14.791 1.00 91.88 73 GLN A CA 1
ATOM 561 C C . GLN A 1 73 ? 3.163 -3.961 -14.423 1.00 91.88 73 GLN A C 1
ATOM 563 O O . GLN A 1 73 ? 3.468 -3.215 -13.491 1.00 91.88 73 GLN A O 1
ATOM 568 N N . TYR A 1 74 ? 4.075 -4.614 -15.146 1.00 93.81 74 TYR A N 1
ATOM 569 C CA . TYR A 1 74 ? 5.511 -4.438 -14.957 1.00 93.81 74 TYR A CA 1
ATOM 570 C C . TYR A 1 74 ? 5.935 -2.989 -15.210 1.00 93.81 74 TYR A C 1
ATOM 572 O O . TYR A 1 74 ? 6.592 -2.393 -14.356 1.00 93.81 74 TYR A O 1
ATOM 580 N N . GLN A 1 75 ? 5.509 -2.392 -16.327 1.00 92.88 75 GLN A N 1
ATOM 581 C CA . GLN A 1 75 ? 5.851 -1.004 -16.647 1.00 92.88 75 GLN A CA 1
ATOM 582 C C . GLN A 1 75 ? 5.318 -0.022 -15.600 1.00 92.88 75 GLN A C 1
ATOM 584 O O . GLN A 1 75 ? 6.041 0.881 -15.181 1.00 92.88 75 GLN A O 1
ATOM 589 N N . PHE A 1 76 ? 4.093 -0.235 -15.109 1.00 91.94 76 PHE A N 1
ATOM 590 C CA . PHE A 1 76 ? 3.531 0.567 -14.024 1.00 91.94 76 PHE A CA 1
ATOM 591 C C . PHE A 1 76 ? 4.386 0.488 -12.752 1.00 91.94 76 PHE A C 1
ATOM 593 O O . PHE A 1 76 ? 4.734 1.515 -12.166 1.00 91.94 76 PHE A O 1
ATOM 600 N N . ARG A 1 77 ? 4.774 -0.726 -12.343 1.00 92.69 77 ARG A N 1
ATOM 601 C CA . ARG A 1 77 ? 5.620 -0.938 -11.158 1.00 92.69 77 ARG A CA 1
ATOM 602 C C . ARG A 1 77 ? 7.006 -0.330 -11.338 1.00 92.69 77 ARG A C 1
ATOM 604 O O . ARG A 1 77 ? 7.488 0.323 -10.426 1.00 92.69 77 ARG A O 1
ATOM 611 N N . LYS A 1 78 ? 7.613 -0.471 -12.518 1.00 91.25 78 LYS A N 1
ATOM 612 C CA . LYS A 1 78 ? 8.912 0.132 -12.855 1.00 91.25 78 LYS A CA 1
ATOM 613 C C . LYS A 1 78 ? 8.861 1.664 -12.833 1.00 91.25 78 LYS A C 1
ATOM 615 O O . LYS A 1 78 ? 9.790 2.308 -12.361 1.00 91.25 78 LYS A O 1
ATOM 620 N N . GLY A 1 79 ? 7.766 2.263 -13.299 1.00 88.88 79 GLY A N 1
ATOM 621 C CA . GLY A 1 79 ? 7.551 3.707 -13.181 1.00 88.88 79 GLY A CA 1
ATOM 622 C C . GLY A 1 79 ? 7.435 4.156 -11.721 1.00 88.88 79 GLY A C 1
ATOM 623 O O . GLY A 1 79 ? 8.064 5.134 -11.317 1.00 88.88 79 GLY A O 1
ATOM 624 N N . ALA A 1 80 ? 6.675 3.411 -10.914 1.00 89.19 80 ALA A N 1
ATOM 625 C CA . ALA A 1 80 ? 6.546 3.666 -9.482 1.00 89.19 80 ALA A CA 1
ATOM 626 C C . ALA A 1 80 ? 7.881 3.493 -8.738 1.00 89.19 80 ALA A C 1
ATOM 628 O O . ALA A 1 80 ? 8.205 4.306 -7.874 1.00 89.19 80 ALA A O 1
ATOM 629 N N . SER A 1 81 ? 8.679 2.482 -9.097 1.00 88.88 81 SER A N 1
ATOM 630 C CA . SER A 1 81 ? 9.985 2.223 -8.487 1.00 88.88 81 SER A CA 1
ATOM 631 C C . SER A 1 81 ? 10.908 3.433 -8.608 1.00 88.88 81 SER A C 1
ATOM 633 O O . SER A 1 81 ? 11.493 3.851 -7.612 1.00 88.88 81 SER A O 1
ATOM 635 N N . GLY A 1 82 ? 10.953 4.066 -9.787 1.00 87.75 82 GLY A N 1
ATOM 636 C CA . GLY A 1 82 ? 11.727 5.285 -10.023 1.00 87.75 82 GLY A CA 1
ATOM 637 C C . GLY A 1 82 ? 11.365 6.405 -9.045 1.00 87.75 82 GLY A C 1
ATOM 638 O O . GLY A 1 82 ? 12.252 6.969 -8.408 1.00 87.75 82 GLY A O 1
ATOM 639 N N . PHE A 1 83 ? 10.064 6.653 -8.846 1.00 87.44 83 PHE A N 1
ATOM 640 C CA . PHE A 1 83 ? 9.578 7.663 -7.900 1.00 87.44 83 PHE A CA 1
ATOM 641 C C . PHE A 1 83 ? 10.044 7.396 -6.460 1.00 87.44 83 PHE A C 1
ATOM 643 O O . PHE A 1 83 ? 10.511 8.311 -5.782 1.00 87.44 83 PHE A O 1
ATOM 650 N N . PHE A 1 84 ? 9.945 6.150 -5.988 1.00 87.06 84 PHE A N 1
ATOM 651 C CA . PHE A 1 84 ? 10.289 5.805 -4.605 1.00 87.06 84 PHE A CA 1
ATOM 652 C C . PHE A 1 84 ? 11.797 5.680 -4.350 1.00 87.06 84 PHE A C 1
ATOM 654 O O . PHE A 1 84 ? 12.228 5.866 -3.214 1.00 87.06 84 PHE A O 1
ATOM 661 N N . ASN A 1 85 ? 12.612 5.425 -5.377 1.00 83.31 85 ASN A N 1
ATOM 662 C CA . ASN A 1 85 ? 14.066 5.284 -5.240 1.00 83.31 85 ASN A CA 1
ATOM 663 C C . ASN A 1 85 ? 14.826 6.630 -5.236 1.00 83.31 85 ASN A C 1
ATOM 665 O O . ASN A 1 85 ? 16.050 6.653 -5.356 1.00 83.31 85 ASN A O 1
ATOM 669 N N . GLY A 1 86 ? 14.115 7.759 -5.119 1.00 72.38 86 GLY A N 1
ATOM 670 C CA . GLY A 1 86 ? 14.707 9.099 -5.018 1.00 72.38 86 GLY A CA 1
ATOM 671 C C . GLY A 1 86 ? 15.200 9.692 -6.344 1.00 72.38 86 GLY A C 1
ATOM 672 O O . GLY A 1 86 ? 15.830 10.749 -6.337 1.00 72.38 86 GLY A O 1
ATOM 673 N N . GLY A 1 87 ? 14.915 9.043 -7.476 1.00 57.84 87 GLY A N 1
ATOM 674 C CA . GLY A 1 87 ? 15.267 9.516 -8.811 1.00 57.84 87 GLY A CA 1
ATOM 675 C C . GLY A 1 87 ? 14.040 10.050 -9.538 1.00 57.84 87 GLY A C 1
ATOM 676 O O . GLY A 1 87 ? 13.078 9.320 -9.757 1.00 57.84 87 GLY A O 1
ATOM 677 N N . GLY A 1 88 ? 14.072 11.321 -9.943 1.00 56.41 88 GLY A N 1
ATOM 678 C CA . GLY A 1 88 ? 13.082 11.871 -10.866 1.00 56.41 88 GLY A CA 1
ATOM 679 C C . GLY A 1 88 ? 12.866 10.908 -12.032 1.00 56.41 88 GLY A C 1
ATOM 680 O O . GLY A 1 88 ? 13.831 10.438 -12.635 1.00 56.41 88 GLY A O 1
ATOM 681 N N . VAL A 1 89 ? 11.596 10.576 -12.261 1.00 47.25 89 VAL A N 1
ATOM 682 C CA . VAL A 1 89 ? 11.091 9.593 -13.221 1.00 47.25 89 VAL A CA 1
ATOM 683 C C . VAL A 1 89 ? 11.938 9.582 -14.497 1.00 47.25 89 VAL A C 1
ATOM 685 O O . VAL A 1 89 ? 11.772 10.413 -15.385 1.00 47.25 89 VAL A O 1
ATOM 688 N N . SER A 1 90 ? 12.858 8.626 -14.582 1.00 49.88 90 SER A N 1
ATOM 689 C CA . SER A 1 90 ? 13.514 8.275 -15.833 1.00 49.88 90 SER A CA 1
ATOM 690 C C . SER A 1 90 ? 12.647 7.186 -16.436 1.00 49.88 90 SER A C 1
ATOM 692 O O . SER A 1 90 ? 12.838 5.999 -16.171 1.00 49.88 90 SER A O 1
ATOM 694 N N . VAL A 1 91 ? 11.613 7.599 -17.177 1.00 52.09 91 VAL A N 1
ATOM 695 C CA . VAL A 1 91 ? 10.986 6.695 -18.141 1.00 52.09 91 VAL A CA 1
ATOM 696 C C . VAL A 1 91 ? 12.080 6.395 -19.156 1.00 52.09 91 VAL A C 1
ATOM 698 O O . VAL A 1 91 ? 12.2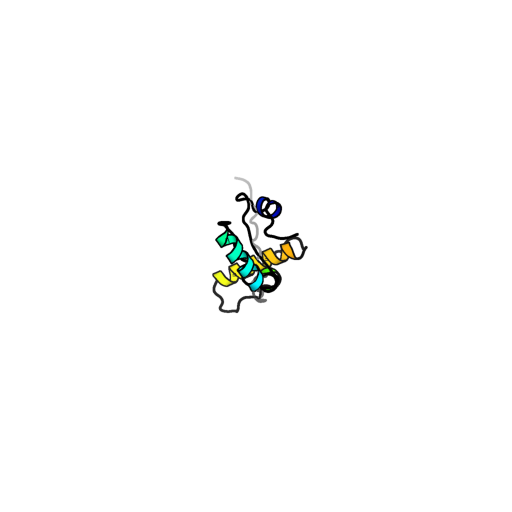93 7.160 -20.092 1.00 52.09 91 VAL A O 1
ATOM 701 N N . GLU A 1 92 ? 12.827 5.317 -18.932 1.00 54.09 92 GLU A N 1
ATOM 702 C CA . GLU A 1 92 ? 13.607 4.697 -19.991 1.00 54.09 92 GLU A CA 1
ATOM 703 C C . GLU A 1 92 ? 12.567 4.196 -20.992 1.00 54.09 92 GLU A C 1
ATOM 705 O O . GLU A 1 92 ? 11.954 3.140 -20.816 1.00 54.09 92 GLU A O 1
ATOM 710 N N . GLN A 1 93 ? 12.269 5.058 -21.961 1.00 42.62 93 GLN A N 1
ATOM 711 C CA . GLN A 1 93 ? 11.424 4.767 -23.096 1.00 42.62 93 GLN A CA 1
AT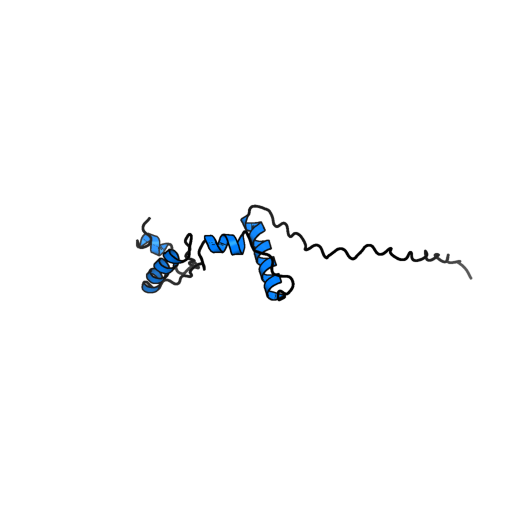OM 712 C C . GLN A 1 93 ? 11.973 3.484 -23.703 1.00 42.62 93 GLN A C 1
ATOM 714 O O . GLN A 1 93 ? 13.135 3.437 -24.105 1.00 42.62 93 GLN A O 1
ATOM 719 N N . GLU A 1 94 ? 11.160 2.433 -23.658 1.00 46.34 94 GLU A N 1
ATOM 720 C CA . GLU A 1 94 ? 11.520 1.118 -24.152 1.00 46.34 94 GLU A CA 1
ATOM 721 C C . GLU A 1 94 ? 12.088 1.284 -25.558 1.00 46.34 94 GLU A C 1
ATOM 723 O O . GLU A 1 94 ? 11.417 1.735 -26.492 1.00 46.34 94 GLU A O 1
ATOM 728 N N . ASN A 1 95 ? 13.390 1.028 -25.647 1.00 45.66 95 ASN A N 1
ATOM 729 C CA . ASN A 1 95 ? 14.144 1.048 -26.873 1.00 45.66 95 ASN A CA 1
ATOM 730 C C . ASN A 1 95 ? 13.501 -0.027 -27.747 1.00 45.66 95 ASN A C 1
ATOM 732 O O . ASN A 1 95 ? 13.692 -1.221 -27.512 1.00 45.66 95 ASN A O 1
ATOM 736 N N . GLN A 1 96 ? 12.680 0.401 -28.708 1.00 46.97 96 GLN A N 1
ATOM 737 C CA . GLN A 1 96 ? 12.255 -0.460 -29.802 1.00 46.97 96 GLN A CA 1
ATOM 738 C C . GLN A 1 96 ? 13.520 -1.149 -30.318 1.00 46.97 96 GLN A C 1
ATOM 740 O O . GLN A 1 96 ? 14.521 -0.451 -30.516 1.00 46.97 96 GLN A O 1
ATOM 745 N N . PRO A 1 97 ? 13.532 -2.478 -30.510 1.00 41.91 97 PRO A N 1
ATOM 746 C CA . P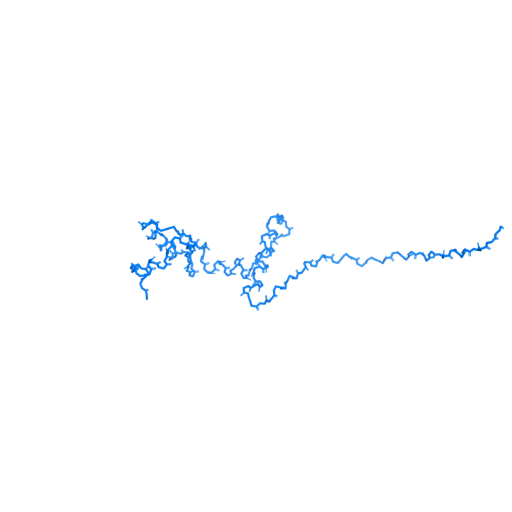RO A 1 97 ? 14.695 -3.125 -31.083 1.00 41.91 97 PRO A CA 1
ATOM 747 C C . PRO A 1 97 ? 15.010 -2.409 -32.392 1.00 41.91 97 PRO A C 1
ATOM 749 O O . PRO A 1 97 ? 14.178 -2.358 -33.302 1.00 41.91 97 PRO A O 1
ATOM 752 N N . ALA A 1 98 ? 16.189 -1.781 -32.427 1.00 37.69 98 ALA A N 1
ATOM 753 C CA . ALA A 1 98 ? 16.705 -1.109 -33.597 1.00 37.69 98 ALA A CA 1
ATOM 754 C C . ALA A 1 98 ? 16.607 -2.101 -34.751 1.00 37.69 98 ALA A C 1
ATOM 756 O O . ALA A 1 98 ? 17.263 -3.145 -34.760 1.00 37.69 98 ALA A O 1
ATOM 757 N N . GLN A 1 99 ? 15.706 -1.796 -35.680 1.00 45.66 99 GLN A N 1
ATOM 758 C CA . GLN A 1 99 ? 15.555 -2.543 -36.907 1.00 45.66 99 GLN A CA 1
ATOM 759 C C . GLN A 1 99 ? 16.926 -2.585 -37.579 1.00 45.66 99 GLN A C 1
ATOM 761 O O . GLN A 1 99 ? 17.480 -1.545 -37.930 1.00 45.66 99 GLN A O 1
ATOM 766 N N . SER A 1 100 ? 17.447 -3.806 -37.667 1.00 47.22 100 SER A N 1
ATOM 767 C CA . SER A 1 100 ? 18.480 -4.310 -38.568 1.00 47.22 100 SER A CA 1
ATOM 768 C C . SER A 1 100 ? 19.102 -3.284 -39.518 1.00 47.22 100 SER A C 1
ATOM 770 O O . SER A 1 100 ? 18.403 -2.701 -40.352 1.00 47.22 100 SER A O 1
ATOM 772 N N . ASP A 1 101 ? 20.432 -3.194 -39.465 1.00 49.62 101 ASP A N 1
ATOM 773 C CA . ASP A 1 101 ? 21.326 -2.646 -40.490 1.00 49.62 101 ASP A CA 1
ATOM 774 C C . ASP A 1 101 ? 21.028 -3.212 -41.895 1.00 49.62 101 ASP A C 1
ATOM 776 O O . ASP A 1 101 ? 21.716 -4.091 -42.413 1.00 49.62 101 ASP A O 1
ATOM 780 N N . ALA A 1 102 ? 19.998 -2.686 -42.552 1.00 56.34 102 ALA A N 1
ATOM 781 C CA . ALA A 1 102 ? 19.784 -2.833 -43.982 1.00 56.34 102 ALA A CA 1
ATOM 782 C C . ALA A 1 102 ? 20.073 -1.477 -44.650 1.00 56.34 102 ALA A C 1
ATOM 784 O O . ALA A 1 102 ? 19.492 -0.460 -44.248 1.00 56.34 102 ALA A O 1
ATOM 785 N N . PRO A 1 103 ? 20.957 -1.407 -45.668 1.00 55.88 103 PRO A N 1
ATOM 786 C CA . PRO A 1 103 ? 21.280 -0.149 -46.324 1.00 55.88 103 PRO A CA 1
ATOM 787 C C . PRO A 1 103 ? 20.023 0.444 -46.962 1.00 55.88 103 PRO A C 1
ATOM 789 O O . PRO A 1 103 ? 19.405 -0.161 -47.839 1.00 55.88 103 PRO A O 1
ATOM 792 N N . ARG A 1 104 ? 19.644 1.650 -46.530 1.00 54.47 104 ARG A N 1
ATOM 793 C CA . ARG A 1 104 ? 18.500 2.378 -47.091 1.00 54.47 104 ARG A CA 1
ATOM 794 C C . ARG A 1 104 ? 18.738 2.616 -48.594 1.00 54.47 104 ARG A C 1
ATOM 796 O O . ARG A 1 104 ? 19.788 3.164 -48.946 1.00 54.47 104 ARG A O 1
ATOM 803 N N . PRO A 1 105 ? 17.800 2.260 -49.491 1.00 57.28 105 PRO A N 1
ATOM 804 C CA . PRO A 1 105 ? 17.955 2.538 -50.913 1.00 57.28 105 PRO A CA 1
ATOM 805 C C . PRO A 1 105 ? 17.957 4.054 -51.150 1.00 57.28 105 PRO A C 1
ATOM 807 O O . PRO A 1 105 ? 17.052 4.776 -50.729 1.00 57.28 105 PRO A O 1
ATOM 810 N N . LYS A 1 106 ? 19.007 4.550 -51.815 1.00 56.19 106 LYS A N 1
ATOM 811 C CA . LYS A 1 106 ? 19.166 5.970 -52.150 1.00 56.19 106 LYS A CA 1
ATOM 812 C C . LYS A 1 106 ? 18.146 6.352 -53.225 1.00 56.19 106 LYS A C 1
ATOM 814 O O . LYS A 1 106 ? 18.291 5.954 -54.379 1.00 56.19 106 LYS A O 1
ATOM 819 N N . LEU A 1 107 ? 17.130 7.134 -52.861 1.00 53.88 107 LEU A N 1
ATOM 820 C CA . LEU A 1 107 ? 16.235 7.750 -53.842 1.00 53.88 107 LEU A CA 1
ATOM 821 C C . LEU A 1 107 ? 16.987 8.838 -54.636 1.00 53.88 107 LEU A C 1
ATOM 823 O O . LEU A 1 107 ? 17.717 9.629 -54.032 1.00 53.88 107 LEU A O 1
ATOM 827 N N . PRO A 1 108 ? 16.821 8.919 -55.970 1.00 59.88 108 PRO A N 1
ATOM 828 C CA . PRO A 1 108 ? 17.464 9.956 -56.766 1.00 59.88 108 PRO A CA 1
ATOM 829 C C . PRO A 1 108 ? 16.841 11.338 -56.493 1.00 59.88 108 PRO A C 1
ATOM 831 O O . PRO A 1 108 ? 15.623 11.449 -56.311 1.00 59.88 108 PRO A O 1
ATOM 834 N N . PRO A 1 109 ? 17.644 12.419 -56.495 1.00 56.38 109 PRO A N 1
ATOM 835 C CA . PRO A 1 109 ? 17.146 13.765 -56.250 1.00 56.38 109 PRO A CA 1
ATOM 836 C C . PRO A 1 109 ? 16.251 14.237 -57.401 1.00 56.38 109 PRO A C 1
ATOM 838 O O . PRO A 1 109 ? 16.633 14.260 -58.573 1.00 56.38 109 PRO A O 1
ATOM 841 N N . ARG A 1 110 ? 15.034 14.654 -57.049 1.00 52.16 110 ARG A N 1
ATOM 842 C CA . ARG A 1 110 ? 14.033 15.183 -57.977 1.00 52.16 110 ARG A CA 1
ATOM 843 C C . ARG A 1 110 ? 14.478 16.576 -58.455 1.00 52.16 110 ARG A C 1
ATOM 845 O O . ARG A 1 110 ? 14.524 17.519 -57.667 1.00 52.16 110 ARG A O 1
ATOM 852 N N . ARG A 1 111 ? 14.826 16.717 -59.742 1.00 52.62 111 ARG A N 1
ATOM 853 C CA . ARG A 1 111 ? 15.160 18.015 -60.367 1.00 52.62 111 ARG A CA 1
ATOM 854 C C . ARG A 1 111 ? 13.955 18.964 -60.281 1.00 52.62 111 ARG A C 1
ATOM 856 O O . ARG A 1 111 ? 12.885 18.647 -60.797 1.00 52.62 111 ARG A O 1
ATOM 863 N N . LYS A 1 112 ? 14.135 20.138 -59.666 1.00 47.66 112 LYS A N 1
ATOM 864 C CA . LYS A 1 112 ? 13.174 21.251 -59.734 1.00 47.66 112 LYS A CA 1
ATOM 865 C C . LYS A 1 112 ? 13.146 21.786 -61.172 1.00 47.66 112 LYS A C 1
ATOM 867 O O . LYS A 1 112 ? 14.171 22.244 -61.670 1.00 47.66 112 LYS A O 1
ATOM 872 N N . LYS A 1 113 ? 11.991 21.702 -61.840 1.00 47.22 113 LYS A N 1
ATOM 873 C CA . LYS A 1 113 ? 11.750 22.353 -63.136 1.00 47.22 113 LYS A CA 1
ATOM 874 C C . LYS A 1 113 ? 11.575 23.854 -62.880 1.00 47.22 113 LYS A C 1
ATOM 876 O O . LYS A 1 113 ? 10.759 24.240 -62.048 1.00 47.22 113 LYS A O 1
ATOM 881 N N . LYS A 1 114 ? 12.403 24.662 -63.541 1.00 42.81 114 LYS A N 1
ATOM 882 C CA . LYS A 1 114 ? 12.390 26.129 -63.522 1.00 42.81 114 LYS A CA 1
ATOM 883 C C . LYS A 1 114 ? 11.141 26.592 -64.286 1.00 42.81 114 LYS A C 1
ATOM 885 O O . LYS A 1 114 ? 10.909 26.094 -65.383 1.00 42.81 114 LYS A O 1
ATOM 890 N N . GLY A 1 115 ? 10.316 27.440 -63.675 1.00 38.84 115 GLY A N 1
ATOM 891 C CA . GLY A 1 115 ? 9.198 28.088 -64.362 1.00 38.84 115 GLY A CA 1
ATOM 892 C C . GLY A 1 115 ? 9.743 29.179 -65.276 1.00 38.84 115 GLY A C 1
ATOM 893 O O . GLY A 1 115 ? 10.516 30.015 -64.814 1.00 38.84 115 GLY A O 1
ATOM 894 N N . GLU A 1 116 ? 9.393 29.112 -66.556 1.00 44.69 116 GLU A N 1
ATOM 895 C CA . GLU A 1 116 ? 9.603 30.181 -67.531 1.00 44.69 116 GLU A CA 1
ATOM 896 C C . GLU A 1 116 ? 8.332 31.030 -67.589 1.00 44.69 116 GLU A C 1
ATOM 898 O O . GLU A 1 116 ? 7.214 30.517 -67.656 1.00 44.69 116 GLU A O 1
ATOM 903 N N . GLU A 1 117 ? 8.544 32.332 -67.464 1.00 43.44 117 GLU A N 1
ATOM 904 C CA . GLU A 1 117 ? 7.561 33.402 -67.460 1.00 43.44 117 GLU A CA 1
ATOM 905 C C . GLU A 1 117 ? 7.257 33.820 -68.909 1.00 43.44 117 GLU A C 1
ATOM 907 O O . GLU A 1 117 ? 8.185 33.977 -69.699 1.00 43.44 117 GLU A O 1
ATOM 912 N N . GLY A 1 118 ? 5.986 34.092 -69.226 1.00 41.91 118 GLY A N 1
ATOM 913 C CA . GLY A 1 118 ? 5.626 35.089 -70.243 1.00 41.91 118 GLY A CA 1
ATOM 914 C C . GLY A 1 118 ? 5.124 34.595 -71.607 1.00 41.91 118 GLY A C 1
ATOM 915 O O . GLY A 1 118 ? 5.915 34.151 -72.431 1.00 41.91 118 GLY A O 1
ATOM 916 N N . CYS A 1 119 ? 3.826 34.865 -71.819 1.00 37.06 119 CYS A N 1
ATOM 917 C CA . CYS A 1 119 ? 3.057 35.012 -73.070 1.00 37.06 119 CYS A CA 1
ATOM 918 C C . CYS A 1 119 ? 2.819 33.783 -73.960 1.00 37.06 119 CYS A C 1
ATOM 920 O O . CYS A 1 119 ? 3.741 33.345 -74.677 1.00 37.06 119 CYS A O 1
#

Foldseek 3Di:
DDCPDPVNVVVLDPVDAAEFADCFQPVSVVVVVVCVVVVRDYHYDHGGPPVCCCVQQNNDQDDPPDDPVSNVSSLVSVQRNCVVVPHDRPPPPPPDPPPDPDDDDDDDDDDDDDDDDDD